Protein AF-A0A034V0W3-F1 (afdb_monomer_lite)

InterPro domains:
  IPR000157 Toll/interleukin-1 receptor homology (TIR) domain [PF01582] (3-105)
  IPR000157 Toll/interleukin-1 receptor homology (TIR) domain [PS50104] (1-90)
  IPR000157 Toll/interleukin-1 receptor homology (TIR) domain [SM00255] (2-93)
  IPR035897 Toll/interleukin-1 receptor homology (TIR) domain superfamily [G3DSA:3.40.50.10140] (1-92)
  IPR035897 Toll/interleukin-1 receptor homology (TIR) domain superfamily [SSF52200] (3-93)

pLDDT: mean 70.31, std 11.32, range [43.38, 89.31]

Sequence (111 aa):
TRHLVRSVNESQRTIVVLSQNFIKTVWTDTEFRLAHKTALSSIQNRLIIIIYGEIDDFESLDTELKMCLRASTYLTWGDVNFWKKLRAVLPQNTCIEKLEKEMSKLEICMA

Secondary structure (DSSP, 8-state):
-HHHHHHHHH-S-EEEEEEHHHHHHTSS-HHHHHHHHHHHHHHGGGEEEEEES--TTTTTS-HHHHHHHHTSEEEETT-TTHHHHHHHHS---HHHHHHHHHHHHHHHH--

Organism: Bactrocera dorsalis (NCBI:txid27457)

Structure (mmCIF, N/CA/C/O backbone):
data_AF-A0A034V0W3-F1
#
_entry.id   AF-A0A034V0W3-F1
#
loop_
_atom_site.group_PDB
_atom_site.id
_atom_site.type_symbol
_atom_site.label_atom_id
_atom_site.label_alt_id
_atom_site.label_comp_id
_atom_site.label_asym_id
_atom_site.label_entity_id
_atom_site.label_seq_id
_atom_site.pdbx_PDB_ins_code
_atom_site.Cartn_x
_atom_site.Cartn_y
_atom_site.Cartn_z
_atom_site.occupancy
_atom_site.B_iso_or_equiv
_atom_site.auth_seq_id
_atom_site.auth_comp_id
_atom_site.auth_asym_id
_atom_site.auth_atom_id
_atom_site.pdbx_PDB_model_num
ATOM 1 N N . THR A 1 1 ? -3.681 -16.359 -12.215 1.00 49.94 1 THR A N 1
ATOM 2 C CA . THR A 1 1 ? -2.454 -15.995 -11.461 1.00 49.94 1 THR A CA 1
ATOM 3 C C . THR A 1 1 ? -1.362 -15.338 -12.304 1.00 49.94 1 THR A C 1
ATOM 5 O O . THR A 1 1 ? -0.786 -14.368 -11.833 1.00 49.94 1 THR A O 1
ATOM 8 N N . ARG A 1 2 ? -1.090 -15.767 -13.550 1.00 44.44 2 ARG A N 1
ATOM 9 C CA . ARG A 1 2 ? 0.018 -15.230 -14.384 1.00 44.44 2 ARG A CA 1
ATOM 10 C C . ARG A 1 2 ? -0.045 -13.721 -14.697 1.00 44.44 2 ARG A C 1
ATOM 12 O O . ARG A 1 2 ? 0.996 -13.087 -14.818 1.00 44.44 2 ARG A O 1
ATOM 19 N N . HIS A 1 3 ? -1.248 -13.153 -14.808 1.00 51.88 3 HIS A N 1
ATOM 20 C CA . HIS A 1 3 ? -1.437 -11.741 -15.165 1.00 51.88 3 HIS A CA 1
ATOM 21 C C . HIS A 1 3 ? -1.061 -10.776 -14.030 1.00 51.88 3 HIS A C 1
ATOM 23 O O . HIS A 1 3 ? -0.415 -9.771 -14.291 1.00 51.88 3 HIS A O 1
ATOM 29 N N . LEU A 1 4 ? -1.367 -11.120 -12.772 1.00 57.53 4 LEU A N 1
ATOM 30 C CA . LEU A 1 4 ? -1.073 -10.268 -11.611 1.00 57.53 4 LEU A CA 1
ATOM 31 C C . LEU A 1 4 ? 0.434 -10.096 -11.399 1.00 57.53 4 LEU A C 1
ATOM 33 O O . LEU A 1 4 ? 0.920 -8.979 -11.286 1.00 57.53 4 LEU A O 1
ATOM 37 N N . VAL A 1 5 ? 1.186 -11.200 -11.414 1.00 59.66 5 VAL A N 1
ATOM 38 C CA . VAL A 1 5 ? 2.639 -11.182 -11.177 1.00 59.66 5 VAL A CA 1
ATOM 39 C C . VAL A 1 5 ? 3.369 -10.388 -12.259 1.00 59.66 5 VAL A C 1
ATOM 41 O O . VAL A 1 5 ? 4.271 -9.614 -11.956 1.00 59.66 5 VAL A O 1
ATOM 44 N N . ARG A 1 6 ? 2.959 -10.540 -13.524 1.00 59.12 6 ARG A N 1
ATOM 45 C CA . ARG A 1 6 ? 3.583 -9.831 -14.643 1.00 59.12 6 ARG A CA 1
ATOM 46 C C . ARG A 1 6 ? 3.315 -8.326 -1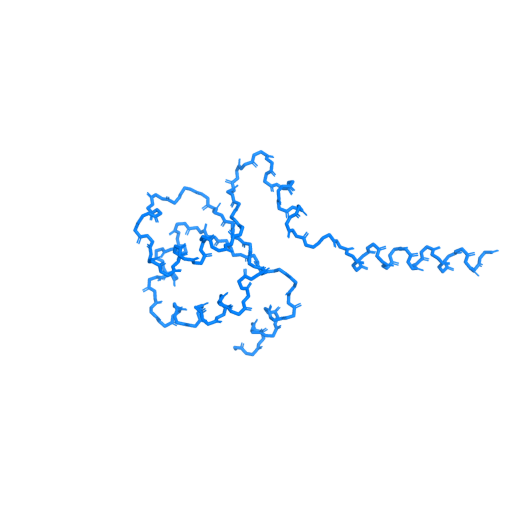4.584 1.00 59.12 6 ARG A C 1
ATOM 48 O O . ARG A 1 6 ? 4.258 -7.551 -14.686 1.00 59.12 6 ARG A O 1
ATOM 55 N N . SER A 1 7 ? 2.070 -7.922 -14.329 1.00 59.72 7 SER A N 1
ATOM 56 C CA . SER A 1 7 ? 1.708 -6.508 -14.169 1.00 59.72 7 SER A CA 1
ATOM 57 C C . SER A 1 7 ? 2.391 -5.857 -12.965 1.00 59.72 7 SER A C 1
ATOM 59 O O . SER A 1 7 ? 2.812 -4.709 -13.054 1.00 59.72 7 SER A O 1
ATOM 61 N N . VAL A 1 8 ? 2.554 -6.588 -11.858 1.00 62.84 8 VAL A N 1
ATOM 62 C CA . VAL A 1 8 ? 3.288 -6.101 -10.678 1.00 62.84 8 VAL A CA 1
ATOM 63 C C . VAL A 1 8 ? 4.775 -5.915 -10.991 1.00 62.84 8 VAL A C 1
ATOM 65 O O . VAL A 1 8 ? 5.354 -4.903 -10.604 1.00 62.84 8 VAL A O 1
ATOM 68 N N . ASN A 1 9 ? 5.388 -6.847 -11.727 1.00 60.97 9 ASN A N 1
ATOM 69 C CA . ASN A 1 9 ? 6.814 -6.789 -12.055 1.00 60.97 9 ASN A CA 1
ATOM 70 C C . ASN A 1 9 ? 7.148 -5.706 -13.101 1.00 60.97 9 ASN A C 1
ATOM 72 O O . ASN A 1 9 ? 8.213 -5.089 -13.046 1.00 60.97 9 ASN A O 1
ATOM 76 N N . GLU A 1 10 ? 6.229 -5.455 -14.037 1.00 65.06 10 GLU A N 1
ATOM 77 C CA . GLU A 1 10 ? 6.337 -4.388 -15.042 1.00 65.06 10 GLU A CA 1
ATOM 78 C C . GLU A 1 10 ? 5.964 -3.001 -14.471 1.00 65.06 10 GLU A C 1
ATOM 80 O O . GLU A 1 10 ? 6.291 -1.977 -15.074 1.00 65.06 10 GLU A O 1
ATOM 85 N N . SER A 1 11 ? 5.338 -2.934 -13.287 1.00 64.88 11 SER A N 1
ATOM 86 C CA . SER A 1 11 ? 4.974 -1.666 -12.652 1.00 64.88 11 SER A CA 1
ATOM 87 C C . SER A 1 11 ? 6.184 -0.934 -12.057 1.00 64.88 11 SER A C 1
ATOM 89 O O . SER A 1 11 ? 7.039 -1.505 -11.369 1.00 64.88 11 SER A O 1
ATOM 91 N N . GLN A 1 12 ? 6.241 0.382 -12.276 1.00 69.44 12 GLN A N 1
ATOM 92 C CA . GLN A 1 12 ? 7.295 1.233 -11.713 1.00 69.44 12 GLN A CA 1
ATOM 93 C C . GLN A 1 12 ? 7.079 1.546 -10.227 1.00 69.44 12 GLN A C 1
ATOM 95 O O . GLN A 1 12 ? 8.049 1.732 -9.485 1.00 69.44 12 GLN A O 1
ATOM 100 N N . ARG A 1 13 ? 5.816 1.568 -9.785 1.00 75.12 13 ARG A N 1
ATOM 101 C CA . ARG A 1 13 ? 5.404 1.671 -8.379 1.00 75.12 13 ARG A CA 1
ATOM 102 C C . ARG A 1 13 ? 4.136 0.857 -8.148 1.00 75.12 13 ARG A C 1
ATOM 104 O O . ARG A 1 13 ? 3.205 0.930 -8.943 1.00 75.12 13 ARG A O 1
ATOM 111 N N . THR A 1 14 ? 4.083 0.123 -7.044 1.00 78.50 14 THR A N 1
ATOM 112 C CA . THR A 1 14 ? 2.877 -0.596 -6.611 1.00 78.50 14 THR A CA 1
ATOM 113 C C . THR A 1 14 ? 2.263 0.151 -5.440 1.00 78.50 14 THR A C 1
ATOM 115 O O . THR A 1 14 ? 2.942 0.390 -4.444 1.00 78.50 14 THR A O 1
ATOM 118 N N . ILE A 1 15 ? 0.993 0.533 -5.567 1.00 83.06 15 ILE A N 1
ATOM 119 C CA . ILE A 1 15 ? 0.246 1.210 -4.507 1.00 83.06 15 ILE A CA 1
ATOM 120 C C . ILE A 1 15 ? -0.629 0.179 -3.797 1.00 83.06 15 ILE A C 1
ATOM 122 O O . ILE A 1 15 ? -1.421 -0.505 -4.442 1.00 83.06 15 ILE A O 1
ATOM 126 N N . VAL A 1 16 ? -0.507 0.089 -2.475 1.00 80.88 16 VAL A N 1
ATOM 127 C CA . VAL A 1 16 ? -1.363 -0.745 -1.624 1.00 80.88 16 VAL A CA 1
ATOM 128 C C . VAL A 1 16 ? -2.206 0.160 -0.744 1.00 80.88 16 VAL A C 1
ATOM 130 O O . VAL A 1 16 ? -1.671 0.985 -0.010 1.00 80.88 16 VAL A O 1
ATOM 133 N N . VAL A 1 17 ? -3.526 -0.001 -0.806 1.00 85.44 17 VAL A N 1
ATOM 134 C CA . VAL A 1 17 ? -4.465 0.737 0.044 1.00 85.44 17 VAL A CA 1
ATOM 135 C C . VAL A 1 17 ? -4.829 -0.135 1.241 1.00 85.44 17 VAL A C 1
ATOM 137 O O . VA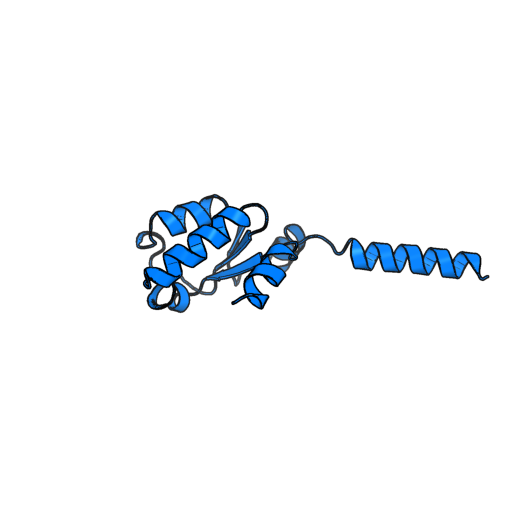L A 1 17 ? -5.536 -1.131 1.107 1.00 85.44 17 VAL A O 1
ATOM 140 N N . LEU A 1 18 ? -4.331 0.242 2.413 1.00 84.31 18 LEU A N 1
ATOM 141 C CA . LEU A 1 18 ? -4.651 -0.390 3.682 1.00 84.31 18 LEU A CA 1
ATOM 142 C C . LEU A 1 18 ? -5.882 0.273 4.281 1.00 84.31 18 LEU A C 1
ATOM 144 O O . LEU A 1 18 ? -5.853 1.443 4.644 1.00 84.31 18 LEU A O 1
ATOM 148 N N . SER A 1 19 ? -6.951 -0.498 4.415 1.00 85.31 19 SER A N 1
ATOM 149 C CA . SER A 1 19 ? -8.130 -0.122 5.191 1.00 85.31 19 SER A CA 1
ATOM 150 C C . SER A 1 19 ? -8.279 -1.051 6.391 1.00 85.31 19 SER A C 1
ATOM 152 O O . SER A 1 19 ? -7.749 -2.166 6.397 1.00 85.31 19 SER A O 1
ATOM 154 N N . GLN A 1 20 ? -9.074 -0.638 7.374 1.00 82.75 20 GLN A N 1
ATOM 155 C CA . GLN A 1 20 ? -9.406 -1.482 8.524 1.00 82.75 20 GLN A CA 1
ATOM 156 C C . GLN A 1 20 ? -10.008 -2.837 8.100 1.00 82.75 20 GLN A C 1
ATOM 158 O O . GLN A 1 20 ? -9.717 -3.872 8.698 1.00 82.75 20 GLN A O 1
ATOM 163 N N . ASN A 1 21 ? -10.799 -2.863 7.020 1.00 82.25 21 ASN A N 1
ATOM 164 C CA . ASN A 1 21 ? -11.376 -4.103 6.503 1.00 82.25 21 ASN A CA 1
ATOM 165 C C . ASN A 1 21 ? -10.323 -5.014 5.852 1.00 82.25 21 ASN A C 1
ATOM 167 O O . ASN A 1 21 ? -10.383 -6.230 6.019 1.00 82.25 21 ASN A O 1
ATOM 171 N N . PHE A 1 22 ? -9.338 -4.437 5.152 1.00 80.56 22 PHE A N 1
ATOM 172 C CA . PHE A 1 22 ? -8.227 -5.192 4.560 1.00 80.56 22 PHE A CA 1
ATOM 173 C C . PHE A 1 22 ? -7.439 -5.948 5.636 1.00 80.56 22 PHE A C 1
ATOM 175 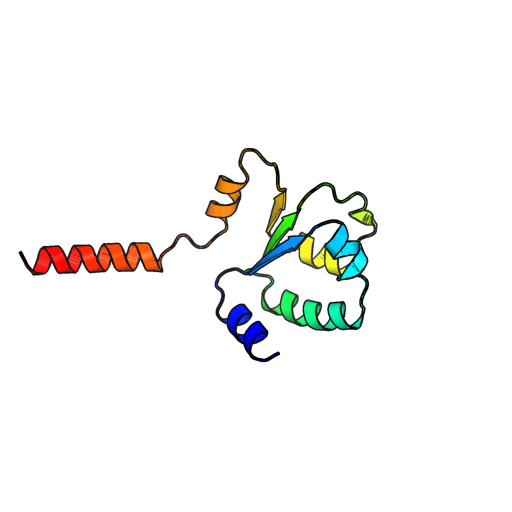O O . PHE A 1 22 ? -7.161 -7.134 5.486 1.00 80.56 22 PHE A O 1
ATOM 182 N N . ILE A 1 23 ? -7.142 -5.282 6.752 1.00 76.62 23 ILE A N 1
ATOM 183 C CA . ILE A 1 23 ? -6.412 -5.885 7.872 1.00 76.62 23 ILE A CA 1
ATOM 184 C C . ILE A 1 23 ? -7.222 -7.023 8.504 1.00 76.62 23 ILE A C 1
ATOM 186 O O . ILE A 1 23 ? -6.690 -8.106 8.727 1.00 76.62 23 ILE A O 1
ATOM 190 N N . LYS A 1 24 ? -8.520 -6.808 8.752 1.00 76.00 24 LYS A N 1
ATOM 191 C CA . LYS A 1 24 ? -9.379 -7.794 9.428 1.00 76.00 24 LYS A CA 1
ATOM 192 C C . LYS A 1 24 ? -9.654 -9.056 8.606 1.00 76.00 24 LYS A C 1
ATOM 194 O O . LYS A 1 24 ? -9.915 -10.102 9.195 1.00 76.00 24 LYS A O 1
ATOM 199 N N . THR A 1 25 ? -9.635 -8.958 7.277 1.00 75.38 25 THR A N 1
ATOM 200 C CA . THR A 1 25 ? -10.064 -10.047 6.379 1.00 75.38 25 THR A CA 1
ATOM 201 C C . THR A 1 25 ? -8.919 -10.641 5.568 1.00 75.38 25 THR A C 1
ATOM 203 O O . THR A 1 25 ? -8.704 -11.845 5.585 1.00 75.38 25 THR A O 1
ATOM 206 N N . VAL A 1 26 ? -8.178 -9.801 4.851 1.00 68.88 26 VAL A N 1
ATOM 207 C CA . VAL A 1 26 ? -7.179 -10.233 3.868 1.00 68.88 26 VAL A CA 1
ATOM 208 C C . VAL A 1 26 ? -5.841 -10.536 4.540 1.00 68.88 26 VAL A C 1
ATOM 210 O O . VAL A 1 26 ? -5.124 -11.437 4.115 1.00 68.88 26 VAL A O 1
ATOM 213 N N . TRP A 1 27 ? -5.497 -9.809 5.606 1.00 67.88 27 TRP A N 1
ATOM 214 C CA . TRP A 1 27 ? -4.240 -10.032 6.323 1.00 67.88 27 TRP A CA 1
ATOM 215 C C . TRP A 1 27 ? -4.300 -11.183 7.340 1.00 67.88 27 TRP A C 1
ATOM 217 O O . TRP A 1 27 ? -3.264 -11.716 7.723 1.00 67.88 27 TRP A O 1
ATOM 227 N N . THR A 1 28 ? -5.490 -11.594 7.776 1.00 68.06 28 THR A N 1
ATOM 228 C CA . THR A 1 28 ? -5.677 -12.713 8.717 1.00 68.06 28 THR A CA 1
ATOM 229 C C . THR A 1 28 ? -5.572 -14.089 8.051 1.00 68.06 28 THR A C 1
ATOM 231 O O . THR A 1 28 ? -5.351 -15.081 8.743 1.00 68.06 28 THR A O 1
ATOM 234 N N . ASP A 1 29 ? -5.654 -14.159 6.720 1.00 77.31 29 ASP A N 1
ATOM 235 C CA . ASP A 1 29 ? -5.491 -15.390 5.946 1.00 77.31 29 ASP A CA 1
ATOM 236 C C . ASP A 1 29 ? -4.002 -15.761 5.784 1.00 77.31 29 ASP A C 1
ATOM 238 O O . ASP A 1 29 ? -3.193 -15.015 5.222 1.00 77.31 29 ASP A O 1
ATOM 242 N N . THR A 1 30 ? -3.622 -16.941 6.278 1.00 68.75 30 THR A N 1
ATOM 243 C CA . THR A 1 30 ? -2.236 -17.425 6.268 1.00 68.75 30 THR A CA 1
ATOM 244 C C . THR A 1 30 ? -1.708 -17.772 4.877 1.00 68.75 30 THR A C 1
ATOM 246 O O . THR A 1 30 ? -0.521 -17.557 4.619 1.00 68.75 30 THR A O 1
ATOM 249 N N . GLU A 1 31 ? -2.549 -18.288 3.976 1.00 68.44 31 GLU A N 1
ATOM 250 C CA . GLU A 1 31 ? -2.136 -18.565 2.593 1.00 68.44 31 GLU A CA 1
ATOM 251 C C . GLU A 1 31 ? -1.932 -17.256 1.834 1.00 68.44 31 GLU A C 1
ATOM 253 O O . GLU A 1 31 ? -0.936 -17.084 1.119 1.00 68.44 31 GLU A O 1
ATOM 258 N N . PHE A 1 32 ? -2.828 -16.294 2.062 1.00 67.50 32 PHE A N 1
ATOM 259 C CA . PHE A 1 32 ? -2.714 -14.968 1.475 1.00 67.50 32 PHE A CA 1
ATOM 260 C C . PHE A 1 32 ? -1.447 -14.250 1.955 1.00 67.50 32 PHE A C 1
ATOM 262 O O . PHE A 1 32 ? -0.687 -13.722 1.138 1.00 67.50 32 PHE A O 1
ATOM 269 N N . ARG A 1 33 ? -1.155 -14.295 3.263 1.00 69.19 33 ARG A N 1
ATOM 270 C CA . ARG A 1 33 ? 0.067 -13.724 3.855 1.00 69.19 33 ARG A CA 1
ATOM 271 C C . ARG A 1 33 ? 1.342 -14.250 3.206 1.00 69.19 33 ARG A C 1
ATOM 273 O O . ARG A 1 33 ? 2.213 -13.456 2.857 1.00 69.19 33 ARG A O 1
ATOM 280 N N . LEU A 1 34 ? 1.459 -15.564 3.019 1.00 69.12 34 LEU A N 1
ATOM 281 C CA . LEU A 1 34 ? 2.644 -16.189 2.423 1.00 69.12 34 LEU A CA 1
ATOM 282 C C . LEU A 1 34 ? 2.872 -15.731 0.980 1.00 69.12 34 LEU A C 1
ATOM 284 O O . LEU A 1 34 ? 3.979 -15.316 0.630 1.00 69.12 34 LEU A O 1
ATOM 288 N N . ALA A 1 35 ? 1.822 -15.742 0.158 1.00 66.19 35 ALA A N 1
ATOM 289 C CA . ALA A 1 35 ? 1.903 -15.291 -1.228 1.00 66.19 35 ALA A CA 1
ATOM 290 C C . ALA A 1 35 ? 2.243 -13.793 -1.323 1.00 66.19 35 ALA A C 1
ATOM 292 O O . ALA A 1 35 ? 3.070 -13.376 -2.141 1.00 66.19 35 ALA A O 1
ATOM 293 N N . HIS A 1 36 ? 1.639 -12.982 -0.452 1.00 68.81 36 HIS A N 1
ATOM 294 C CA . HIS A 1 36 ? 1.846 -11.542 -0.439 1.00 68.81 36 HIS A CA 1
ATOM 295 C C . HIS A 1 36 ? 3.218 -11.160 0.127 1.00 68.81 36 HIS A C 1
ATOM 297 O O . HIS A 1 36 ? 3.813 -10.195 -0.339 1.00 68.81 36 HIS A O 1
ATOM 303 N N . LYS A 1 37 ? 3.777 -11.932 1.064 1.00 67.38 37 LYS A N 1
ATOM 304 C CA . LYS A 1 37 ? 5.131 -11.737 1.603 1.00 67.38 37 LYS A CA 1
ATOM 305 C C . LYS A 1 37 ? 6.195 -11.864 0.517 1.00 67.38 37 LYS A C 1
ATOM 307 O O . LYS A 1 37 ? 7.065 -11.003 0.412 1.00 67.38 37 LYS A O 1
ATOM 312 N N . THR A 1 38 ? 6.104 -12.902 -0.312 1.00 66.00 38 THR A N 1
ATOM 313 C CA . THR A 1 38 ? 7.028 -13.102 -1.437 1.00 66.00 38 THR A CA 1
ATOM 314 C C . THR A 1 38 ? 6.877 -12.005 -2.489 1.00 66.00 38 THR A C 1
ATOM 316 O O . THR A 1 38 ? 7.868 -11.543 -3.052 1.00 66.00 38 THR A O 1
ATOM 319 N N . ALA A 1 39 ? 5.649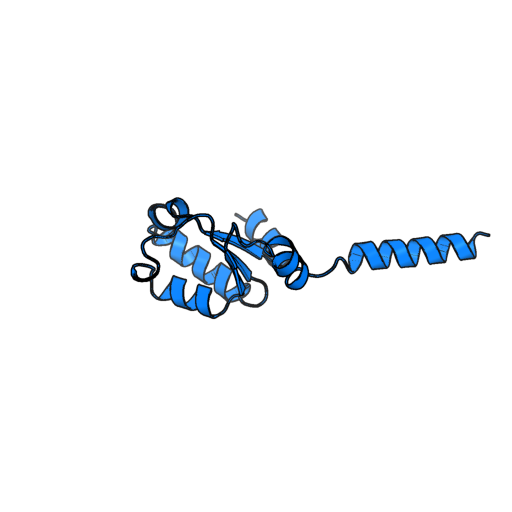 -11.537 -2.727 1.00 66.12 39 ALA A N 1
ATOM 320 C CA . ALA A 1 39 ? 5.409 -10.414 -3.624 1.00 66.12 39 ALA A CA 1
ATOM 321 C C . ALA A 1 39 ? 5.979 -9.101 -3.056 1.00 66.12 39 ALA A C 1
ATOM 323 O O . ALA A 1 39 ? 6.712 -8.407 -3.755 1.00 66.12 39 ALA A O 1
ATOM 324 N N . LEU A 1 40 ? 5.712 -8.786 -1.785 1.00 67.25 40 LEU A N 1
ATOM 325 C CA . LEU A 1 40 ? 6.133 -7.553 -1.111 1.00 67.25 40 LEU A CA 1
ATOM 326 C C . LEU A 1 40 ? 7.651 -7.440 -0.971 1.00 67.25 40 LEU A C 1
ATOM 328 O O . LEU A 1 40 ? 8.192 -6.362 -1.206 1.00 67.25 40 LEU A O 1
ATOM 332 N N . SER A 1 41 ? 8.345 -8.534 -0.647 1.00 65.19 41 SER A N 1
ATOM 333 C CA . SER A 1 41 ? 9.810 -8.534 -0.573 1.00 65.19 41 SER A CA 1
ATOM 334 C C . SER A 1 41 ? 10.450 -8.246 -1.933 1.00 65.19 41 SER A C 1
ATOM 336 O O . SER A 1 41 ? 11.449 -7.535 -2.005 1.00 65.19 41 SER A O 1
ATOM 338 N N . SER A 1 42 ? 9.839 -8.718 -3.025 1.00 64.81 42 SER A N 1
ATOM 339 C CA . SER A 1 42 ? 10.334 -8.471 -4.385 1.00 64.81 42 SER A CA 1
ATOM 340 C C . SER A 1 42 ? 10.139 -7.024 -4.865 1.00 64.81 42 SER A C 1
ATOM 342 O O . SER A 1 42 ? 10.908 -6.543 -5.697 1.00 64.81 42 SER A O 1
ATOM 344 N N . ILE A 1 43 ? 9.151 -6.302 -4.319 1.00 65.81 43 ILE A N 1
ATOM 345 C CA . ILE A 1 43 ? 8.778 -4.940 -4.746 1.00 65.81 43 ILE A CA 1
ATOM 346 C C . ILE A 1 43 ? 9.033 -3.864 -3.687 1.00 65.81 43 ILE A C 1
ATOM 348 O O . ILE A 1 43 ? 8.616 -2.723 -3.883 1.00 65.81 43 ILE A O 1
ATOM 352 N N . GLN A 1 44 ? 9.712 -4.192 -2.584 1.00 63.94 44 GLN A N 1
ATOM 353 C CA . GLN A 1 44 ? 9.866 -3.329 -1.404 1.00 63.94 44 GLN A CA 1
ATOM 354 C C . GLN A 1 44 ? 10.359 -1.912 -1.751 1.00 63.94 44 GLN A C 1
ATOM 356 O O . GLN A 1 44 ? 9.823 -0.926 -1.256 1.00 63.94 44 GLN A O 1
ATOM 361 N N . ASN A 1 45 ? 11.280 -1.788 -2.713 1.00 65.19 45 ASN A N 1
ATOM 362 C CA . ASN A 1 45 ? 11.837 -0.503 -3.166 1.00 65.19 45 ASN A CA 1
ATOM 363 C C . ASN A 1 45 ? 10.887 0.330 -4.057 1.00 65.19 45 ASN A C 1
ATOM 365 O O . ASN A 1 45 ? 11.234 1.426 -4.507 1.00 65.19 45 ASN A O 1
ATOM 369 N N . ARG A 1 46 ? 9.712 -0.208 -4.396 1.00 74.31 46 ARG A N 1
ATOM 370 C CA . ARG A 1 46 ? 8.714 0.387 -5.299 1.00 74.31 46 ARG A CA 1
ATOM 371 C C . ARG A 1 46 ? 7.313 0.430 -4.680 1.00 74.31 46 ARG A C 1
ATOM 373 O O . ARG A 1 46 ? 6.366 0.780 -5.383 1.00 74.31 46 ARG A O 1
ATOM 380 N N . LEU A 1 47 ? 7.176 0.073 -3.404 1.00 78.56 47 LEU A N 1
ATOM 381 C CA . LEU A 1 47 ? 5.901 -0.014 -2.703 1.00 78.56 47 LEU A CA 1
ATOM 382 C C . LEU A 1 47 ? 5.517 1.332 -2.069 1.00 78.56 47 LEU A C 1
ATOM 384 O O . LEU A 1 47 ? 6.300 1.918 -1.323 1.00 78.56 47 LEU A O 1
ATOM 388 N N . ILE A 1 48 ? 4.296 1.791 -2.337 1.00 83.94 48 ILE A N 1
ATOM 389 C CA . ILE A 1 48 ? 3.673 2.949 -1.685 1.00 83.94 48 ILE A CA 1
ATOM 390 C C . ILE A 1 48 ? 2.448 2.446 -0.931 1.00 83.94 48 ILE A C 1
ATOM 392 O O . ILE A 1 48 ? 1.578 1.806 -1.520 1.00 83.94 48 ILE A O 1
ATOM 396 N N . ILE A 1 49 ? 2.365 2.745 0.360 1.00 83.88 49 ILE A N 1
ATOM 397 C CA . ILE A 1 49 ? 1.245 2.324 1.199 1.00 83.88 49 ILE A CA 1
ATOM 398 C C . ILE A 1 49 ? 0.343 3.525 1.475 1.00 83.88 49 ILE A C 1
ATOM 400 O O . ILE A 1 49 ? 0.811 4.569 1.916 1.00 83.88 49 ILE A O 1
ATOM 404 N N . ILE A 1 50 ? -0.956 3.387 1.229 1.00 87.44 50 ILE A N 1
ATOM 405 C CA . ILE A 1 50 ? -1.963 4.398 1.552 1.00 87.44 50 ILE A CA 1
ATOM 406 C C . ILE A 1 50 ? -2.825 3.869 2.689 1.00 87.44 50 ILE A C 1
ATOM 408 O O . ILE A 1 50 ? -3.499 2.859 2.528 1.00 87.44 50 ILE A O 1
ATOM 412 N N . ILE A 1 51 ? -2.825 4.560 3.822 1.00 85.19 51 ILE A N 1
ATOM 413 C CA . ILE A 1 51 ? -3.710 4.277 4.949 1.00 85.19 51 ILE A CA 1
ATOM 414 C C . ILE A 1 51 ? -5.040 4.974 4.682 1.00 85.19 51 ILE A C 1
ATOM 416 O O . ILE A 1 51 ? -5.089 6.197 4.569 1.00 85.19 51 ILE A O 1
ATOM 420 N N . TYR A 1 52 ? -6.106 4.196 4.549 1.00 86.06 52 TYR A N 1
ATOM 421 C CA . TYR A 1 52 ? -7.453 4.668 4.278 1.00 86.06 52 TYR A CA 1
ATOM 422 C C . TYR A 1 52 ? -8.333 4.518 5.521 1.00 86.06 52 TYR A C 1
ATOM 424 O O . TYR A 1 52 ? -8.714 3.405 5.894 1.00 86.06 52 TYR A O 1
ATOM 432 N N . GLY A 1 53 ? -8.675 5.660 6.122 1.00 82.31 53 GLY A N 1
ATOM 433 C CA . GLY A 1 53 ? -9.428 5.737 7.373 1.00 82.31 53 GLY A CA 1
ATOM 434 C C . GLY A 1 53 ? -8.547 5.584 8.613 1.00 82.31 53 GLY A C 1
ATOM 435 O O . GLY A 1 53 ? -7.319 5.553 8.525 1.00 82.31 53 GLY A O 1
ATOM 436 N N . GLU A 1 54 ? -9.193 5.501 9.772 1.00 74.12 54 GLU A N 1
ATOM 437 C CA . GLU A 1 54 ? -8.520 5.211 11.034 1.00 74.12 54 GLU A CA 1
ATOM 438 C C . GLU A 1 54 ? -8.302 3.700 11.153 1.00 74.12 54 GLU A C 1
ATOM 440 O O . GLU A 1 54 ? -9.216 2.892 10.978 1.00 74.12 54 GLU A O 1
ATOM 445 N N . ILE A 1 55 ? -7.048 3.320 11.381 1.00 73.25 55 ILE A N 1
ATOM 446 C CA . ILE A 1 55 ? -6.678 1.951 11.718 1.00 73.25 55 ILE A CA 1
ATOM 447 C C . ILE A 1 55 ? -6.505 1.952 13.229 1.00 73.25 55 ILE A C 1
ATOM 449 O O . ILE A 1 55 ? -5.480 2.410 13.733 1.00 73.25 55 ILE A O 1
ATOM 453 N N . ASP A 1 56 ? -7.529 1.470 13.929 1.00 63.84 56 ASP A N 1
ATOM 454 C CA . ASP A 1 56 ? -7.616 1.532 15.394 1.00 63.84 56 ASP A CA 1
ATOM 455 C C . ASP A 1 56 ? -6.459 0.807 16.091 1.00 63.84 56 ASP A C 1
ATOM 457 O O . ASP A 1 56 ? -6.130 1.108 17.234 1.00 63.84 56 ASP A O 1
ATOM 461 N N . ASP A 1 57 ? -5.848 -0.165 15.409 1.00 65.62 57 ASP A N 1
ATOM 462 C CA . ASP A 1 57 ? -4.959 -1.120 16.053 1.00 65.62 57 ASP A CA 1
ATOM 463 C C . ASP A 1 57 ? -3.714 -1.428 15.212 1.00 65.62 57 ASP A C 1
ATOM 465 O O . ASP A 1 57 ? -3.433 -2.565 14.827 1.00 65.62 57 ASP A O 1
ATOM 469 N N . PHE A 1 58 ? -2.940 -0.378 14.920 1.00 65.88 58 PHE A N 1
ATOM 470 C CA . PHE A 1 58 ? -1.618 -0.513 14.299 1.00 65.88 58 PHE A CA 1
ATOM 471 C C . PHE A 1 58 ? -0.670 -1.408 15.115 1.00 65.88 58 PHE A C 1
ATOM 473 O O . PHE A 1 58 ? 0.240 -2.019 14.550 1.00 65.88 58 PHE A O 1
ATOM 480 N N . GLU A 1 59 ? -0.878 -1.500 16.432 1.00 63.75 59 GLU A N 1
ATOM 481 C CA . GLU A 1 59 ? -0.076 -2.334 17.323 1.00 63.75 59 GLU A CA 1
ATOM 482 C C . GLU A 1 59 ? -0.478 -3.815 17.301 1.00 63.75 59 GLU A C 1
ATOM 484 O O . GLU A 1 59 ? 0.398 -4.667 17.457 1.00 63.75 59 GLU A O 1
ATOM 489 N N . SER A 1 60 ? -1.733 -4.151 17.001 1.00 66.12 60 SER A N 1
ATOM 490 C CA . SER A 1 60 ? -2.134 -5.540 16.724 1.00 66.12 60 SER A CA 1
ATOM 491 C C . SER A 1 60 ? -1.654 -6.076 15.377 1.00 66.12 60 SER A C 1
ATOM 493 O O . SER A 1 60 ? -1.750 -7.281 15.132 1.00 66.12 60 SER A O 1
ATOM 495 N N . LEU A 1 61 ? -1.147 -5.211 14.487 1.00 71.19 61 LEU A N 1
ATOM 496 C CA . LEU A 1 61 ? -0.662 -5.658 13.186 1.00 71.19 61 LEU A CA 1
ATOM 497 C C . LEU A 1 61 ? 0.470 -6.668 13.359 1.00 71.19 61 LEU A C 1
ATOM 499 O O . LEU A 1 61 ? 1.376 -6.484 14.176 1.00 71.19 61 LEU A O 1
ATOM 503 N N . ASP A 1 62 ? 0.433 -7.710 12.530 1.00 72.75 62 ASP A N 1
ATOM 504 C CA . ASP A 1 62 ? 1.477 -8.729 12.493 1.00 72.75 62 ASP A CA 1
ATOM 505 C C . ASP A 1 62 ? 2.856 -8.065 12.342 1.00 72.75 62 ASP A C 1
ATOM 507 O O . ASP A 1 62 ? 3.033 -7.084 11.608 1.00 72.75 62 ASP A O 1
ATOM 511 N N . THR A 1 63 ? 3.847 -8.625 13.028 1.00 73.75 63 THR A N 1
ATOM 512 C CA . THR A 1 63 ? 5.236 -8.165 12.986 1.00 73.75 63 THR A CA 1
ATOM 513 C C . THR A 1 63 ? 5.752 -8.082 11.547 1.00 73.75 63 THR A C 1
ATOM 515 O O . THR A 1 63 ? 6.481 -7.150 11.206 1.00 73.75 63 THR A O 1
ATOM 518 N N . GLU A 1 64 ? 5.319 -8.988 10.669 1.00 70.25 64 GLU A N 1
ATOM 519 C CA . GLU A 1 64 ? 5.671 -8.953 9.247 1.00 70.25 64 GLU A CA 1
ATOM 520 C C . GLU A 1 64 ? 5.085 -7.745 8.510 1.00 70.25 64 GLU A C 1
ATOM 522 O O . GLU A 1 64 ? 5.779 -7.109 7.709 1.00 70.25 64 GLU A O 1
ATOM 527 N N . LEU A 1 65 ? 3.830 -7.387 8.797 1.00 71.56 65 LEU A N 1
ATOM 528 C CA . LEU A 1 65 ? 3.196 -6.210 8.205 1.00 71.56 65 LEU A CA 1
ATOM 529 C C . LEU A 1 65 ? 3.886 -4.941 8.690 1.00 71.56 65 LEU A C 1
ATOM 531 O O . LEU A 1 65 ? 4.196 -4.064 7.887 1.00 71.56 65 LEU A O 1
ATOM 535 N N . LYS A 1 66 ? 4.193 -4.874 9.992 1.00 76.25 66 LYS A N 1
ATOM 536 C CA . LYS A 1 66 ? 4.948 -3.771 10.599 1.00 76.25 66 LYS A CA 1
ATOM 537 C C . LYS A 1 66 ? 6.325 -3.605 9.952 1.00 76.25 66 LYS A C 1
ATOM 539 O O . LYS A 1 66 ? 6.742 -2.478 9.695 1.00 76.25 66 LYS A O 1
ATOM 544 N N . MET A 1 67 ? 7.026 -4.698 9.645 1.00 73.12 67 MET A N 1
ATOM 545 C CA . MET A 1 67 ? 8.307 -4.648 8.926 1.00 73.12 67 MET A CA 1
ATOM 546 C C . MET A 1 67 ? 8.148 -4.128 7.492 1.00 73.12 67 MET A C 1
ATOM 548 O O . MET A 1 67 ? 8.934 -3.281 7.065 1.00 73.12 67 MET A O 1
ATOM 552 N N . CYS A 1 68 ? 7.118 -4.575 6.767 1.00 68.12 68 CYS A N 1
ATOM 553 C CA . CYS A 1 68 ? 6.822 -4.067 5.424 1.00 68.12 68 CYS A CA 1
ATOM 554 C C . CYS A 1 68 ? 6.495 -2.567 5.451 1.00 68.12 68 CYS A C 1
ATOM 556 O O . CYS A 1 68 ? 7.038 -1.804 4.655 1.00 68.12 68 CYS A O 1
ATOM 558 N N . LEU A 1 69 ? 5.672 -2.140 6.412 1.00 71.00 69 LEU A N 1
ATOM 559 C CA . LEU A 1 69 ? 5.310 -0.743 6.640 1.00 71.00 69 LEU A CA 1
ATOM 560 C C . LEU A 1 69 ? 6.541 0.122 6.914 1.00 71.00 69 LEU A C 1
ATOM 562 O O . LEU A 1 69 ? 6.722 1.137 6.247 1.00 71.00 69 LEU A O 1
ATOM 566 N N . ARG A 1 70 ? 7.424 -0.305 7.827 1.00 68.56 70 ARG A N 1
ATOM 567 C CA . ARG A 1 70 ? 8.651 0.430 8.185 1.00 68.56 70 ARG A CA 1
ATOM 568 C C . ARG A 1 70 ? 9.604 0.651 7.014 1.00 68.56 70 ARG A C 1
ATOM 570 O O . ARG A 1 70 ? 10.309 1.652 6.995 1.00 68.56 70 ARG A O 1
ATOM 577 N N . ALA A 1 71 ? 9.643 -0.278 6.065 1.00 63.56 71 ALA A N 1
ATOM 578 C CA . ALA A 1 71 ? 10.529 -0.201 4.909 1.00 63.56 71 ALA A CA 1
ATOM 579 C C . ALA A 1 71 ? 9.942 0.589 3.726 1.00 63.56 71 ALA A C 1
ATOM 581 O O . ALA A 1 71 ? 10.622 0.768 2.718 1.00 63.56 71 ALA A O 1
ATOM 582 N N . SER A 1 72 ? 8.688 1.033 3.822 1.00 68.12 72 SER A N 1
ATOM 583 C CA . SER A 1 72 ? 7.937 1.622 2.712 1.00 68.12 72 SER A CA 1
ATOM 584 C C . SER A 1 72 ? 7.494 3.054 3.006 1.00 68.12 72 SER A C 1
ATOM 586 O O . SER A 1 72 ? 7.422 3.489 4.155 1.00 68.12 72 SER A O 1
ATOM 588 N N . THR A 1 73 ? 7.179 3.810 1.954 1.00 75.56 73 THR A N 1
ATOM 589 C CA . THR 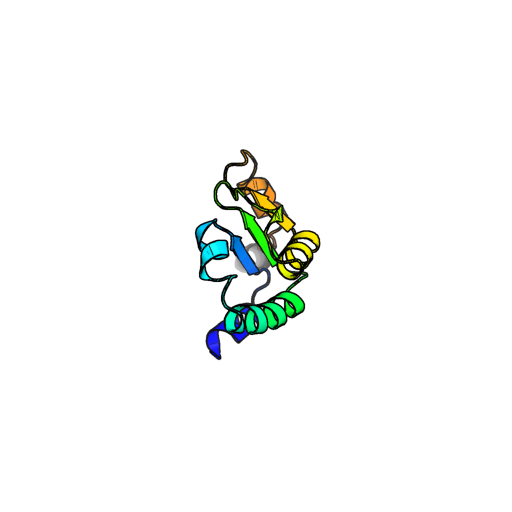A 1 73 ? 6.609 5.152 2.107 1.00 75.56 73 THR A CA 1
ATOM 590 C C . THR A 1 73 ? 5.108 5.044 2.356 1.00 75.56 73 THR A C 1
ATOM 592 O O . THR A 1 73 ? 4.377 4.571 1.483 1.00 75.56 73 THR A O 1
ATOM 595 N N . TYR A 1 74 ? 4.649 5.485 3.531 1.00 79.06 74 TYR A N 1
ATOM 596 C CA . TYR A 1 74 ? 3.228 5.514 3.873 1.00 79.06 74 TYR A CA 1
ATOM 597 C C . TYR A 1 74 ? 2.627 6.915 3.703 1.00 79.06 74 TYR A C 1
ATOM 599 O O . TYR A 1 74 ? 3.267 7.931 3.979 1.00 79.06 74 TYR A O 1
ATOM 607 N N . LEU A 1 75 ? 1.380 6.965 3.240 1.00 86.25 75 LEU A N 1
ATOM 608 C CA . LEU A 1 75 ? 0.584 8.175 3.069 1.00 86.25 75 LEU A CA 1
ATOM 609 C C . LEU A 1 75 ? -0.773 7.976 3.733 1.00 86.25 75 LEU A C 1
ATOM 611 O O . LEU A 1 75 ? -1.444 6.981 3.481 1.00 86.25 75 LEU A O 1
ATOM 615 N N . THR A 1 76 ? -1.202 8.934 4.543 1.00 86.00 76 THR A N 1
ATOM 616 C CA . THR A 1 76 ? -2.520 8.879 5.181 1.00 86.00 76 THR A CA 1
ATOM 617 C C . THR A 1 76 ? -3.541 9.598 4.315 1.00 86.00 76 THR A C 1
ATOM 619 O O . THR A 1 76 ? -3.357 10.761 3.944 1.00 86.00 76 THR A O 1
ATOM 622 N N . TRP A 1 77 ? -4.623 8.903 3.980 1.00 85.12 77 TRP A N 1
ATOM 623 C CA . TRP A 1 77 ? -5.769 9.493 3.309 1.00 85.12 77 TRP A CA 1
ATOM 624 C C . TRP A 1 77 ? -6.409 10.553 4.212 1.00 85.12 77 TRP A C 1
ATOM 626 O O . TRP A 1 77 ? -6.685 10.287 5.378 1.00 85.12 77 TRP A O 1
ATOM 636 N N . GLY A 1 78 ? -6.633 11.754 3.676 1.00 82.25 78 GLY A N 1
ATOM 637 C CA . GLY A 1 78 ? -7.150 12.901 4.436 1.00 82.25 78 GLY A CA 1
ATOM 638 C C . GLY A 1 78 ? -6.100 13.952 4.811 1.00 82.25 78 GLY A C 1
ATOM 639 O O . GLY A 1 78 ? -6.464 15.029 5.273 1.00 82.25 78 GLY A O 1
ATOM 640 N N . ASP A 1 79 ? -4.810 13.704 4.560 1.00 87.06 79 ASP A N 1
ATOM 641 C CA . ASP A 1 79 ? -3.786 14.751 4.656 1.00 87.06 79 ASP A CA 1
ATOM 642 C C . ASP A 1 79 ? -4.034 15.841 3.596 1.00 87.06 79 ASP A C 1
ATOM 644 O O . ASP A 1 79 ? -4.201 15.547 2.411 1.00 87.06 79 ASP A O 1
ATOM 648 N N . VAL A 1 80 ? -4.000 17.114 3.999 1.00 89.31 80 VAL A N 1
ATOM 649 C CA . VAL A 1 80 ? -4.154 18.279 3.105 1.00 89.31 80 VAL A CA 1
ATOM 650 C C . VAL A 1 80 ? -3.166 18.228 1.934 1.00 89.31 80 VAL A C 1
ATOM 652 O O . VAL A 1 80 ? -3.488 18.600 0.808 1.00 89.31 80 VAL A O 1
ATOM 655 N N . ASN A 1 81 ? -1.956 17.725 2.182 1.00 86.62 81 ASN A N 1
ATOM 656 C CA . ASN A 1 81 ? -0.902 17.602 1.181 1.00 86.62 81 ASN A CA 1
ATOM 657 C C . ASN A 1 81 ? -0.829 16.209 0.547 1.00 86.62 81 ASN A C 1
ATOM 659 O O . ASN A 1 81 ? 0.143 15.932 -0.160 1.00 86.62 81 ASN A O 1
ATOM 663 N N . PHE A 1 82 ? -1.819 15.339 0.769 1.00 87.50 82 PHE A N 1
ATOM 664 C CA . PHE A 1 82 ? -1.820 13.950 0.302 1.00 87.50 82 PHE A CA 1
ATOM 665 C C . PHE A 1 82 ? -1.405 13.832 -1.170 1.00 87.50 82 PHE A C 1
ATOM 667 O O . PHE A 1 82 ? -0.432 13.152 -1.488 1.00 87.50 82 PHE A O 1
ATOM 674 N N . TRP A 1 83 ? -2.063 14.576 -2.063 1.00 85.75 83 TRP A N 1
ATOM 675 C CA . TRP A 1 83 ? -1.783 14.531 -3.502 1.00 85.75 83 TRP A CA 1
ATOM 676 C C . TRP A 1 83 ? -0.389 15.039 -3.867 1.00 85.75 83 TRP A C 1
ATOM 678 O O . TRP A 1 83 ? 0.250 14.505 -4.774 1.00 85.75 83 TRP A O 1
ATOM 688 N N . LYS A 1 84 ? 0.111 16.049 -3.148 1.00 85.81 84 LYS A N 1
ATOM 689 C CA . LYS A 1 84 ? 1.459 16.591 -3.352 1.00 85.81 84 LYS A CA 1
ATOM 690 C C . LYS A 1 84 ? 2.519 15.574 -2.932 1.00 85.81 84 LYS A C 1
ATOM 692 O O . LYS A 1 84 ? 3.474 15.352 -3.672 1.00 85.81 84 LYS A O 1
ATOM 697 N N . LYS A 1 85 ? 2.323 14.924 -1.781 1.00 86.81 85 LYS A N 1
ATOM 698 C CA . LYS A 1 85 ? 3.196 13.856 -1.279 1.00 86.81 85 LYS A CA 1
ATOM 699 C C . LYS A 1 85 ? 3.157 12.635 -2.198 1.00 86.81 85 LYS A C 1
ATOM 701 O O . LYS A 1 85 ? 4.211 12.129 -2.562 1.00 86.81 85 LYS A O 1
ATOM 706 N N . LEU A 1 86 ? 1.969 12.228 -2.651 1.00 86.50 86 LEU A N 1
ATOM 707 C CA . LEU A 1 86 ? 1.786 11.121 -3.591 1.00 86.50 86 LEU A CA 1
ATOM 708 C C . LEU A 1 86 ? 2.500 11.381 -4.923 1.00 86.50 86 LEU A C 1
ATOM 710 O O . LEU A 1 86 ? 3.252 10.535 -5.400 1.00 86.50 86 LEU A O 1
ATOM 714 N N . ARG A 1 87 ? 2.332 12.572 -5.507 1.00 84.31 87 ARG A N 1
ATOM 715 C CA . ARG A 1 87 ? 3.009 12.943 -6.759 1.00 84.31 87 ARG A CA 1
ATOM 716 C C . ARG A 1 87 ? 4.532 13.001 -6.611 1.00 84.31 87 ARG A C 1
ATOM 718 O O . ARG A 1 87 ? 5.232 12.711 -7.570 1.00 84.31 87 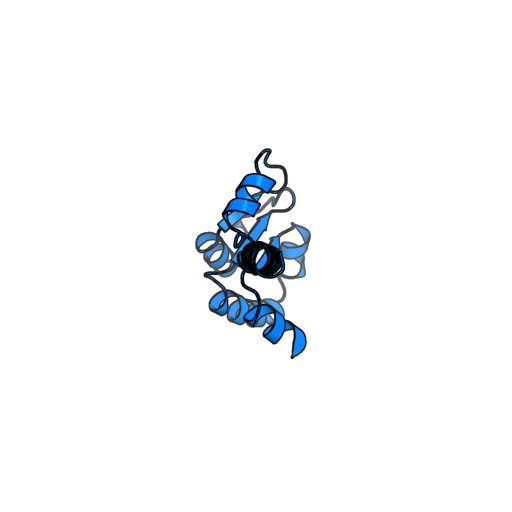ARG A O 1
ATOM 725 N N . ALA A 1 88 ? 5.041 13.361 -5.434 1.00 82.56 88 ALA A N 1
ATOM 726 C CA . ALA A 1 88 ? 6.479 13.402 -5.179 1.00 82.56 88 ALA A CA 1
ATOM 727 C C . ALA A 1 88 ? 7.127 12.005 -5.139 1.00 82.56 88 ALA A C 1
ATOM 729 O O . ALA A 1 88 ? 8.300 11.876 -5.479 1.00 82.56 88 ALA A O 1
ATOM 730 N N . VAL A 1 89 ? 6.384 10.971 -4.726 1.00 79.56 89 VAL A N 1
ATOM 731 C CA . VAL A 1 89 ? 6.902 9.592 -4.590 1.00 79.56 89 VAL A CA 1
ATOM 732 C C . VAL A 1 89 ? 6.642 8.719 -5.822 1.00 79.56 89 VAL A C 1
ATOM 734 O O . VAL A 1 89 ? 7.332 7.715 -6.043 1.00 79.56 89 VAL A O 1
ATOM 737 N N . LEU A 1 90 ? 5.654 9.097 -6.636 1.00 80.38 90 LEU A N 1
ATOM 738 C CA . LEU A 1 90 ? 5.409 8.480 -7.932 1.00 80.38 90 LEU A CA 1
ATOM 739 C C . LEU A 1 90 ? 6.491 8.900 -8.937 1.00 80.38 90 LEU A C 1
ATOM 741 O O . LEU A 1 90 ? 6.968 10.034 -8.888 1.00 80.38 90 LEU A O 1
ATOM 745 N N . PRO A 1 91 ? 6.888 8.012 -9.865 1.00 73.25 91 PRO A N 1
ATOM 746 C CA . PRO A 1 91 ? 7.721 8.399 -10.987 1.00 73.25 91 PRO A CA 1
ATOM 747 C C . PRO A 1 91 ? 6.974 9.494 -11.743 1.00 73.25 91 PRO A C 1
ATOM 749 O O . PRO A 1 91 ? 5.895 9.259 -12.283 1.00 73.25 91 PRO A O 1
ATOM 752 N N . GLN A 1 92 ? 7.534 10.705 -11.744 1.00 64.06 92 GLN A N 1
ATOM 753 C CA . GLN A 1 92 ? 7.088 11.758 -12.649 1.00 64.06 92 GLN A CA 1
ATOM 754 C C . GLN A 1 92 ? 7.154 11.173 -14.053 1.00 64.06 92 GLN A C 1
ATOM 756 O O . GLN A 1 92 ? 8.105 10.446 -14.352 1.00 64.06 92 GLN A O 1
ATOM 761 N N . ASN A 1 93 ? 6.105 11.391 -14.846 1.00 57.88 93 ASN A N 1
ATOM 762 C CA . ASN A 1 93 ? 5.864 10.737 -16.126 1.00 57.88 93 ASN A CA 1
ATOM 763 C C . ASN A 1 93 ? 6.993 11.035 -17.119 1.00 57.88 93 ASN A C 1
ATOM 765 O O . ASN A 1 93 ? 6.811 11.779 -18.074 1.00 57.88 93 ASN A O 1
ATOM 769 N N . THR A 1 94 ? 8.154 10.408 -16.950 1.00 52.22 94 THR A N 1
ATOM 770 C CA . THR A 1 94 ? 9.270 10.580 -17.869 1.00 52.22 94 THR A CA 1
ATOM 771 C C . THR A 1 94 ? 8.891 10.042 -19.235 1.00 52.22 94 THR A C 1
ATOM 773 O O . THR A 1 94 ? 9.427 10.518 -20.215 1.00 52.22 94 THR A O 1
ATOM 776 N N . CYS A 1 95 ? 7.946 9.104 -19.343 1.00 48.25 95 CYS A N 1
ATOM 777 C CA . CYS A 1 95 ? 7.468 8.614 -20.632 1.00 48.25 95 CYS A CA 1
ATOM 778 C C . CYS A 1 95 ? 6.571 9.625 -21.359 1.00 48.25 95 CYS A C 1
ATOM 780 O O . CYS A 1 95 ? 6.761 9.802 -22.554 1.00 48.25 95 CYS A O 1
ATOM 782 N N . ILE A 1 96 ? 5.650 10.311 -20.670 1.00 55.25 96 ILE A N 1
ATOM 783 C CA . ILE A 1 96 ? 4.768 11.301 -21.317 1.00 55.25 96 ILE A CA 1
ATOM 784 C C . ILE A 1 96 ? 5.549 12.582 -21.606 1.00 55.25 96 ILE A C 1
ATOM 786 O O . ILE A 1 96 ? 5.528 13.038 -22.736 1.00 55.25 96 ILE A O 1
ATOM 790 N N . GLU A 1 97 ? 6.355 13.078 -20.665 1.00 56.72 97 GLU A N 1
ATOM 791 C CA . GLU A 1 97 ? 7.200 14.258 -20.898 1.00 56.72 97 GLU A CA 1
ATOM 792 C C . GLU A 1 97 ? 8.291 14.005 -21.952 1.00 56.72 97 GLU A C 1
ATOM 794 O O . GLU A 1 97 ? 8.659 14.921 -22.686 1.00 56.72 97 GLU A O 1
ATOM 799 N N . LYS A 1 98 ? 8.829 12.775 -22.056 1.00 55.62 98 LYS A N 1
ATOM 800 C CA . LYS A 1 98 ? 9.741 12.409 -23.156 1.00 55.62 98 LYS A CA 1
ATOM 801 C C . LYS A 1 98 ? 9.000 12.309 -24.477 1.00 55.62 98 LYS A C 1
ATOM 803 O O . LYS A 1 98 ? 9.544 12.777 -25.463 1.00 55.62 98 LYS A O 1
ATOM 808 N N . LEU A 1 99 ? 7.803 11.723 -24.512 1.00 59.88 99 LEU A N 1
ATOM 809 C CA . LEU A 1 99 ? 7.003 11.662 -25.735 1.00 59.88 99 LEU A CA 1
ATOM 810 C C . LEU A 1 99 ? 6.587 13.062 -26.186 1.00 59.88 99 LEU A C 1
ATOM 812 O O . LEU A 1 99 ? 6.758 13.366 -27.352 1.00 59.88 99 LEU A O 1
ATOM 816 N N . GLU A 1 100 ? 6.166 13.945 -25.283 1.00 64.56 100 GLU A N 1
ATOM 817 C CA . GLU A 1 100 ? 5.851 15.346 -25.586 1.00 64.56 100 GLU A CA 1
ATOM 818 C C . GLU A 1 100 ? 7.092 16.123 -26.047 1.00 64.56 100 GLU A C 1
ATOM 820 O O . GLU A 1 100 ? 7.030 16.829 -27.049 1.00 64.56 100 GLU A O 1
ATOM 825 N N . LYS A 1 101 ? 8.257 15.945 -25.402 1.00 62.34 101 LYS A N 1
ATOM 826 C CA . LYS A 1 101 ? 9.520 16.548 -25.876 1.00 62.34 101 LYS A CA 1
ATOM 827 C C . LYS A 1 101 ? 9.964 16.020 -27.236 1.00 62.34 101 LYS A C 1
ATOM 829 O O . LYS A 1 101 ? 10.476 16.794 -28.037 1.00 62.34 101 LYS A O 1
ATOM 834 N N . GLU A 1 102 ? 9.836 14.721 -27.483 1.00 65.75 102 GLU A N 1
ATOM 835 C CA . GLU A 1 102 ? 10.211 14.102 -28.759 1.00 65.75 102 GLU A CA 1
ATOM 836 C C . GLU A 1 102 ? 9.205 14.461 -29.864 1.00 65.75 102 GLU A C 1
ATOM 838 O O . GLU A 1 102 ? 9.616 14.755 -30.981 1.00 65.75 102 GLU A O 1
ATOM 843 N N . MET A 1 103 ? 7.911 14.556 -29.546 1.00 59.56 103 MET A N 1
ATOM 844 C CA . MET A 1 103 ? 6.870 15.051 -30.451 1.00 59.56 103 MET A CA 1
ATOM 845 C C . MET A 1 103 ? 7.076 16.532 -30.794 1.00 59.56 103 MET A C 1
ATOM 847 O O . MET A 1 103 ? 7.056 16.876 -31.972 1.00 59.56 103 MET A O 1
ATOM 851 N N . SER A 1 104 ? 7.391 17.396 -29.821 1.00 67.69 104 SER A N 1
ATOM 852 C CA . SER A 1 104 ? 7.727 18.803 -30.096 1.00 67.69 104 SER A CA 1
ATOM 853 C C . SER A 1 104 ? 9.027 18.971 -30.891 1.00 67.69 104 SER A C 1
ATOM 855 O O . SER A 1 104 ? 9.137 19.902 -31.683 1.00 67.69 104 SER A O 1
ATOM 857 N N . LYS A 1 105 ? 10.020 18.083 -30.732 1.00 64.75 105 LYS A N 1
ATOM 858 C CA . LYS A 1 105 ? 11.214 18.085 -31.600 1.00 64.75 105 LYS A CA 1
ATOM 859 C C . LYS A 1 105 ? 10.875 17.717 -33.045 1.00 64.75 105 LYS A C 1
ATOM 861 O O . LYS A 1 105 ? 11.454 18.295 -33.959 1.00 64.75 105 LYS A O 1
ATOM 866 N N . LEU A 1 106 ? 9.956 16.773 -33.251 1.00 55.38 106 LEU A N 1
ATOM 867 C CA . LEU A 1 106 ? 9.513 16.357 -34.583 1.00 55.38 106 LEU A CA 1
ATOM 868 C C . LEU A 1 106 ? 8.697 17.452 -35.286 1.00 55.38 106 LEU A C 1
ATOM 870 O O . LEU A 1 106 ? 8.875 17.648 -36.484 1.00 55.38 106 LEU A O 1
ATOM 874 N N . GLU A 1 107 ? 7.872 18.208 -34.557 1.00 53.69 107 GLU A N 1
ATOM 875 C CA . GLU A 1 107 ? 7.126 19.350 -35.113 1.00 53.69 107 GLU A CA 1
ATOM 876 C C . GLU A 1 107 ? 8.043 20.497 -35.567 1.00 53.69 107 GLU A C 1
ATOM 878 O O . GLU A 1 107 ? 7.785 21.109 -36.599 1.00 53.69 107 GLU A O 1
ATOM 883 N N . ILE A 1 108 ? 9.154 20.746 -34.863 1.00 52.75 108 ILE A N 1
ATOM 884 C CA . ILE A 1 108 ? 10.150 21.763 -35.251 1.00 52.75 108 ILE A CA 1
ATOM 885 C C . ILE A 1 108 ? 10.972 21.325 -36.477 1.00 52.75 108 ILE A C 1
ATOM 887 O O . ILE A 1 108 ? 11.442 22.173 -37.225 1.00 52.75 108 ILE A O 1
ATOM 891 N N . CYS A 1 109 ? 11.149 20.022 -36.714 1.00 44.84 109 CYS A N 1
ATOM 892 C CA . CYS A 1 109 ? 11.883 19.508 -37.879 1.00 44.84 109 CYS A CA 1
ATOM 893 C C . CYS A 1 109 ? 11.034 19.375 -39.158 1.00 44.84 109 CYS A C 1
ATOM 895 O O . CYS A 1 109 ? 11.595 19.070 -40.210 1.00 44.84 109 CYS A O 1
ATOM 897 N N . MET A 1 110 ? 9.711 19.561 -39.081 1.00 43.38 110 MET A N 1
ATOM 898 C CA . MET A 1 110 ? 8.799 19.518 -40.236 1.00 43.38 110 MET A CA 1
ATOM 899 C C . MET A 1 110 ? 8.307 20.905 -40.690 1.00 43.38 110 MET A C 1
ATOM 901 O O . MET A 1 110 ? 7.560 20.979 -41.667 1.00 43.38 110 MET A O 1
ATOM 905 N N . ALA A 1 111 ? 8.716 21.975 -40.002 1.00 43.78 111 ALA A N 1
ATOM 906 C CA . ALA A 1 111 ? 8.479 23.376 -40.363 1.00 43.78 111 ALA A CA 1
ATOM 907 C C . ALA A 1 111 ? 9.753 24.008 -40.943 1.00 43.78 111 ALA A C 1
ATOM 909 O O . ALA A 1 111 ? 9.614 24.861 -41.848 1.00 43.78 111 ALA A O 1
#

Radius of gyration: 18.33 Å; chains: 1; bounding box: 23×42×58 Å

Foldseek 3Di:
DVVVLVCLVPDQADEAEDELVCQVPQVVDPVSVVVVLVSLVVCLVRYEYEYEDDNPPPPPGDPSVVVSVVSHHYAYPPPPCRVVVVCVSDPDPCVVVVVVVVVVVVVVVVD